Protein AF-A0A0S9QA78-F1 (afdb_monomer)

Solvent-accessible surface area (backbone atoms only — not comparable to full-atom values): 8818 Å² total; per-residue (Å²): 106,72,56,42,54,52,11,47,50,28,33,56,61,17,49,72,78,40,90,72,52,71,65,56,58,49,48,49,50,50,45,45,52,50,35,51,52,43,48,54,55,53,52,75,72,52,77,94,74,79,79,80,80,56,70,67,59,55,50,54,48,52,51,41,52,53,52,37,53,49,48,44,55,55,47,39,53,51,30,48,76,66,79,35,58,54,26,36,54,3,46,42,39,21,44,57,10,55,44,28,44,62,49,20,68,75,66,71,40,66,65,32,42,54,52,13,49,50,22,30,51,40,8,47,53,12,24,54,37,19,73,72,65,41,85,61,25,21,35,50,22,24,34,54,45,10,51,50,35,32,52,53,50,40,52,52,45,56,70,71,61,65,75,69,85,78,77,90,77,128

Mean predicted aligned error: 10.38 Å

Sequence (170 aa):
MVGAAGGALFVWNAAGDLAATTWLRAAAVALLVLTVGAALVARRGRGGGGAAPPRSALRTYGWSVTLMAVAIVVGARAWVALDLEAVVLPWVVLVVGAHFLPFARAFGAPVFTRLGGLLVLVGGAGAVAAGLGVGDAAPVAGLLAGLALLASCLTAEVRGHDPGPAGAAT

Nearest PDB structures (foldseek):
  8b4o-assembly1_B  TM=6.801E-01  e=6.753E+00  Corynebacterium glutamicum
  6w2r-assembly4_D  TM=4.920E-01  e=9.495E+00  synthetic construct

Secondary structure (DSSP, 8-state):
-HHHHHHHHHHHHHHHH----THHHHHHHHHHHHHHHHHHHHHHH--S-PPPPPHHHHHHHHHHHHHHHHHHHHHHHHHHTTT-GGGHHHHHHHHHHHHHHHHHHHH--HHHHHHHHHHHHHHHHHHHHHHTT-TTHHHHHHHHHHHHHHHHHHHHHHHT----------

Foldseek 3Di:
DVLLVLLLVLLVVLVVQDPPDPVLNVVSVVLSVLLVVLVVVLVVVDDPDDDDDDVVVVVLVVVLVVVLVCQLVVVCVVCVVVVLNQLNQLSNLLSVLCSLVSVCVVVVDVLSVVLSVQSNVLSVQLNVCSVVVNSSSRSVSSSSNSVSSSVSSSVVSVVSPPDDDPDPPD

pLDDT: mean 72.05, std 14.72, range [44.66, 95.94]

Structure (mmCIF, N/CA/C/O backbone):
data_AF-A0A0S9QA78-F1
#
_entry.id   AF-A0A0S9QA78-F1
#
loop_
_atom_site.group_PDB
_atom_site.id
_atom_site.type_symbol
_atom_site.label_atom_id
_atom_site.label_alt_id
_atom_site.label_comp_id
_atom_site.label_asym_id
_atom_site.label_entity_id
_atom_site.label_seq_id
_atom_site.pdbx_PDB_ins_code
_atom_site.Cartn_x
_atom_site.Cartn_y
_atom_site.Cartn_z
_atom_site.occupancy
_atom_site.B_iso_or_equiv
_atom_site.auth_seq_id
_atom_site.auth_comp_id
_atom_site.auth_asym_id
_atom_site.auth_atom_id
_atom_site.pdbx_PDB_model_num
ATOM 1 N N . MET A 1 1 ? -0.066 -1.129 14.939 1.00 52.03 1 MET A N 1
ATOM 2 C CA . MET A 1 1 ? 1.359 -1.542 14.898 1.00 52.03 1 MET A CA 1
ATOM 3 C C . MET A 1 1 ? 1.727 -2.247 13.593 1.00 52.03 1 MET A C 1
ATOM 5 O O . MET A 1 1 ? 2.585 -1.725 12.902 1.00 52.03 1 MET A O 1
ATOM 9 N N . VAL A 1 2 ? 1.057 -3.340 13.190 1.00 61.16 2 VAL A N 1
ATOM 10 C CA . VAL A 1 2 ? 1.350 -4.036 11.910 1.00 61.16 2 VAL A CA 1
ATOM 11 C C . VAL A 1 2 ? 1.255 -3.106 10.688 1.00 61.16 2 VAL A C 1
ATOM 13 O O . VAL A 1 2 ? 2.169 -3.084 9.873 1.00 61.16 2 VAL A O 1
ATOM 16 N N . GLY A 1 3 ? 0.218 -2.262 10.604 1.00 58.41 3 GLY A N 1
ATOM 17 C CA . GLY A 1 3 ? 0.092 -1.267 9.525 1.00 58.41 3 GLY A CA 1
ATOM 18 C C . GLY A 1 3 ? 1.184 -0.188 9.528 1.00 58.41 3 GLY A C 1
ATOM 19 O O . GLY A 1 3 ? 1.630 0.228 8.467 1.00 58.41 3 GL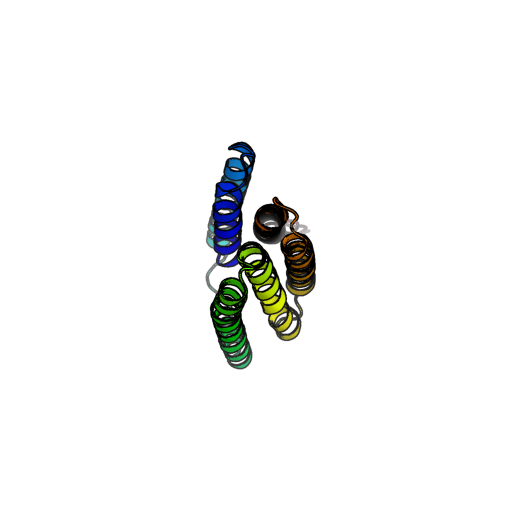Y A O 1
ATOM 20 N N . ALA A 1 4 ? 1.675 0.212 10.706 1.00 59.91 4 ALA A N 1
ATOM 21 C CA . ALA A 1 4 ? 2.764 1.184 10.833 1.00 59.91 4 ALA A CA 1
ATOM 22 C C . ALA A 1 4 ? 4.121 0.577 10.435 1.00 59.91 4 ALA A C 1
ATOM 24 O O . ALA A 1 4 ? 4.901 1.224 9.745 1.00 59.91 4 ALA A O 1
ATOM 25 N N . ALA A 1 5 ? 4.370 -0.684 10.809 1.00 65.38 5 ALA A N 1
ATOM 26 C CA . ALA A 1 5 ? 5.548 -1.434 10.374 1.00 65.38 5 ALA A CA 1
ATOM 27 C C . ALA A 1 5 ? 5.545 -1.653 8.852 1.00 65.38 5 ALA A C 1
ATOM 29 O O . ALA A 1 5 ? 6.548 -1.390 8.195 1.00 65.38 5 ALA A O 1
ATOM 30 N N . GLY A 1 6 ? 4.402 -2.054 8.282 1.00 60.00 6 GLY A N 1
ATOM 31 C CA . GLY A 1 6 ? 4.234 -2.167 6.831 1.00 60.00 6 GLY A CA 1
ATOM 32 C C . GLY A 1 6 ? 4.437 -0.829 6.115 1.00 60.00 6 GLY A C 1
ATOM 33 O O . GLY A 1 6 ? 5.167 -0.767 5.132 1.00 60.00 6 GLY A O 1
ATOM 34 N N . GLY A 1 7 ? 3.865 0.258 6.644 1.00 59.50 7 GLY A N 1
ATOM 35 C CA . GLY A 1 7 ? 4.044 1.602 6.093 1.00 59.50 7 GLY A CA 1
ATOM 36 C C . GLY A 1 7 ? 5.503 2.065 6.097 1.00 59.50 7 GLY A C 1
ATOM 37 O O . GLY A 1 7 ? 5.988 2.568 5.087 1.00 59.50 7 GLY A O 1
ATOM 38 N N . ALA A 1 8 ? 6.229 1.828 7.192 1.00 61.62 8 ALA A N 1
ATOM 39 C CA . ALA A 1 8 ? 7.653 2.144 7.291 1.00 61.62 8 ALA A CA 1
ATOM 40 C C . ALA A 1 8 ? 8.507 1.329 6.304 1.00 61.62 8 ALA A C 1
ATOM 42 O O . ALA A 1 8 ? 9.386 1.894 5.658 1.00 61.62 8 ALA A O 1
ATOM 43 N N . LEU A 1 9 ? 8.222 0.031 6.145 1.00 67.88 9 LEU A N 1
ATOM 44 C CA . LEU A 1 9 ? 8.912 -0.831 5.178 1.00 67.88 9 LEU A CA 1
ATOM 45 C C . LEU A 1 9 ? 8.709 -0.354 3.735 1.00 67.88 9 LEU A C 1
ATOM 47 O O . LEU A 1 9 ? 9.674 -0.304 2.976 1.00 67.88 9 LEU A O 1
ATOM 51 N N . PHE A 1 10 ? 7.490 0.052 3.368 1.00 67.12 10 PHE A N 1
ATOM 52 C CA . PHE A 1 10 ? 7.216 0.596 2.036 1.00 67.12 10 PHE A CA 1
ATOM 53 C C . PHE A 1 10 ? 7.992 1.883 1.758 1.00 67.12 10 PHE A C 1
ATOM 55 O O . PHE A 1 10 ? 8.611 1.992 0.701 1.00 67.12 10 PHE A O 1
ATOM 62 N N . VAL A 1 11 ? 8.014 2.830 2.706 1.00 61.09 11 VAL A N 1
ATOM 63 C CA . VAL A 1 11 ? 8.797 4.063 2.530 1.00 61.09 11 VAL A CA 1
ATOM 64 C C . VAL A 1 11 ? 10.289 3.757 2.455 1.00 61.09 11 VAL A C 1
ATOM 66 O O . VAL A 1 11 ? 10.981 4.325 1.615 1.00 61.09 11 VAL A O 1
ATOM 69 N N . TRP A 1 12 ? 10.794 2.857 3.301 1.00 64.94 12 TRP A N 1
ATOM 70 C CA . TRP A 1 12 ? 12.213 2.509 3.316 1.00 64.94 12 TRP A CA 1
ATOM 71 C C . TRP A 1 12 ? 12.667 1.882 1.996 1.00 64.94 12 TRP A C 1
ATOM 73 O O . TRP A 1 12 ? 13.697 2.279 1.458 1.00 64.94 12 TRP A O 1
ATOM 83 N N . ASN A 1 13 ? 11.877 0.952 1.450 1.00 66.06 13 ASN A N 1
ATOM 84 C CA . ASN A 1 13 ? 12.187 0.289 0.187 1.00 66.06 13 ASN A CA 1
ATOM 85 C C . ASN A 1 13 ? 12.055 1.242 -1.013 1.00 66.06 13 ASN A C 1
ATOM 87 O O . ASN A 1 13 ? 12.922 1.261 -1.874 1.00 66.06 13 ASN A O 1
ATOM 91 N N . ALA A 1 14 ? 11.015 2.083 -1.044 1.00 60.91 14 ALA A N 1
ATOM 92 C CA . ALA A 1 14 ? 10.801 3.056 -2.118 1.00 60.91 14 ALA A CA 1
ATOM 93 C C . ALA A 1 14 ? 11.841 4.186 -2.138 1.00 60.91 14 ALA A C 1
ATOM 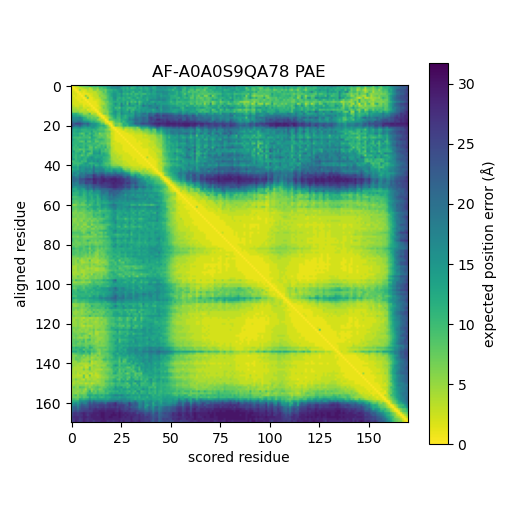95 O O . ALA A 1 14 ? 12.224 4.677 -3.196 1.00 60.91 14 ALA A O 1
ATOM 96 N N . ALA A 1 15 ? 12.302 4.621 -0.966 1.00 55.69 15 ALA A N 1
ATOM 97 C CA . ALA A 1 15 ? 13.240 5.727 -0.866 1.00 55.69 15 ALA A CA 1
ATOM 98 C C . ALA A 1 15 ? 14.677 5.337 -1.245 1.00 55.69 15 ALA A C 1
ATOM 100 O O . ALA A 1 15 ? 15.510 6.231 -1.342 1.00 55.69 15 ALA A O 1
ATOM 101 N N . GLY A 1 16 ? 15.002 4.045 -1.384 1.00 54.44 16 GLY A N 1
ATOM 102 C CA . GLY A 1 16 ? 16.312 3.577 -1.856 1.00 54.44 16 GLY A CA 1
ATOM 103 C C . GLY A 1 16 ? 16.582 3.929 -3.321 1.00 54.44 16 GLY A C 1
ATOM 104 O O . GLY A 1 16 ? 17.708 4.294 -3.644 1.00 54.44 16 GLY A O 1
ATOM 105 N N . ASP A 1 17 ? 15.533 3.902 -4.147 1.00 59.44 17 ASP A N 1
ATOM 106 C CA . ASP A 1 17 ? 15.611 4.101 -5.601 1.00 59.44 17 ASP A CA 1
ATOM 107 C C . ASP A 1 17 ? 15.346 5.551 -6.037 1.00 59.44 17 ASP A C 1
ATOM 109 O O . ASP A 1 17 ? 15.760 5.964 -7.117 1.00 59.44 17 ASP A O 1
ATOM 113 N N . LEU A 1 18 ? 14.697 6.363 -5.195 1.00 56.66 18 LEU A N 1
ATOM 114 C CA . LEU A 1 18 ? 14.507 7.790 -5.457 1.00 56.66 18 LEU A CA 1
ATOM 115 C C . LEU A 1 18 ? 15.654 8.602 -4.847 1.00 56.66 18 LEU A C 1
ATOM 117 O O . LEU A 1 18 ? 15.831 8.633 -3.629 1.00 56.66 18 LEU A O 1
ATOM 121 N N . ALA A 1 19 ? 16.344 9.394 -5.675 1.00 50.62 19 ALA A N 1
ATOM 122 C CA . ALA A 1 19 ? 17.272 10.439 -5.218 1.00 50.62 19 ALA A CA 1
ATOM 123 C C . ALA A 1 19 ? 16.586 11.520 -4.341 1.00 50.62 19 ALA A C 1
ATOM 125 O O . ALA A 1 19 ? 17.251 12.375 -3.750 1.00 50.62 19 ALA A O 1
ATOM 126 N N . ALA A 1 20 ? 15.254 11.464 -4.214 1.00 51.47 20 ALA A N 1
ATOM 127 C CA . ALA A 1 20 ? 14.418 12.285 -3.350 1.00 51.47 20 ALA A CA 1
ATOM 128 C C . ALA A 1 20 ? 14.632 11.978 -1.849 1.00 51.47 20 ALA A C 1
ATOM 130 O O . ALA A 1 20 ? 13.815 11.369 -1.161 1.00 51.47 20 ALA A O 1
ATOM 131 N N . THR A 1 21 ? 15.741 12.532 -1.353 1.00 56.69 21 THR A N 1
ATOM 132 C CA . THR A 1 21 ? 15.828 13.460 -0.215 1.00 56.69 21 THR A CA 1
ATOM 133 C C . THR A 1 21 ? 15.306 12.982 1.147 1.00 56.69 21 THR A C 1
ATOM 135 O O . THR A 1 21 ? 14.110 12.954 1.427 1.00 56.69 21 THR A O 1
ATOM 138 N N . THR A 1 22 ? 16.264 12.723 2.038 1.00 57.06 22 THR A N 1
ATOM 139 C CA . THR A 1 22 ? 16.221 12.555 3.508 1.00 57.06 22 THR A CA 1
ATOM 140 C C . THR A 1 22 ? 15.001 13.080 4.279 1.00 57.06 22 THR A C 1
ATOM 142 O O . THR A 1 22 ? 14.635 12.452 5.270 1.00 57.06 22 THR A O 1
ATOM 145 N N . TRP A 1 23 ? 14.345 14.168 3.866 1.00 48.91 23 TRP A N 1
ATOM 146 C CA . TRP A 1 23 ? 13.141 14.695 4.521 1.00 48.91 23 TRP A CA 1
ATOM 147 C C . TRP A 1 23 ? 11.917 13.773 4.404 1.00 48.91 23 TRP A C 1
ATOM 149 O O . TRP A 1 23 ? 11.140 13.702 5.349 1.00 48.91 23 TRP A O 1
ATOM 159 N N . LEU A 1 24 ? 11.757 13.013 3.313 1.00 52.53 24 LEU A N 1
ATOM 160 C CA . LEU A 1 24 ? 10.674 12.025 3.157 1.00 52.53 24 LEU A CA 1
ATOM 161 C C . LEU A 1 24 ? 10.867 10.827 4.088 1.00 52.53 24 LEU A C 1
ATOM 163 O O . LEU A 1 24 ? 9.930 10.377 4.750 1.00 52.53 24 LEU A O 1
ATOM 167 N N . ARG A 1 25 ? 12.114 10.357 4.196 1.00 53.91 25 ARG A N 1
ATOM 168 C CA . ARG A 1 25 ? 12.509 9.336 5.175 1.00 53.91 25 ARG A CA 1
ATOM 169 C C . ARG A 1 25 ? 12.317 9.858 6.600 1.00 53.91 25 ARG A C 1
ATOM 171 O O . ARG A 1 25 ? 11.744 9.156 7.426 1.00 53.91 25 ARG A O 1
ATOM 178 N N . ALA A 1 26 ? 12.718 11.101 6.875 1.00 53.62 26 ALA A N 1
ATOM 179 C CA . ALA A 1 26 ? 12.512 11.747 8.168 1.00 53.62 26 ALA A CA 1
ATOM 180 C C . ALA A 1 26 ? 11.022 11.915 8.498 1.00 53.62 26 ALA A C 1
ATOM 182 O O . ALA A 1 26 ? 10.635 11.673 9.635 1.00 53.62 26 ALA A O 1
ATOM 183 N N . ALA A 1 27 ? 10.174 12.246 7.520 1.00 58.56 27 ALA A N 1
ATOM 184 C CA . ALA A 1 27 ? 8.728 12.344 7.696 1.00 58.56 27 ALA A CA 1
ATOM 185 C C . ALA A 1 27 ? 8.098 10.979 8.003 1.00 58.56 27 ALA A C 1
ATOM 187 O O . ALA A 1 27 ? 7.265 10.880 8.899 1.00 58.56 27 ALA A O 1
ATOM 188 N N . ALA A 1 28 ? 8.525 9.909 7.329 1.00 52.47 28 ALA A N 1
ATOM 189 C CA . ALA A 1 28 ? 8.055 8.558 7.628 1.00 52.47 28 ALA A CA 1
ATOM 190 C C . ALA A 1 28 ? 8.533 8.051 8.994 1.00 52.47 28 ALA A C 1
ATOM 192 O O . ALA A 1 28 ? 7.747 7.455 9.729 1.00 52.47 28 ALA A O 1
ATOM 193 N N . VAL A 1 29 ? 9.784 8.336 9.370 1.00 54.72 29 VAL A N 1
ATOM 194 C CA . VAL A 1 29 ? 10.306 8.056 10.717 1.00 54.72 29 VAL A CA 1
ATOM 195 C C . VAL A 1 29 ? 9.546 8.871 11.764 1.00 54.72 29 VAL A C 1
ATOM 197 O O . VAL A 1 29 ? 9.129 8.311 12.773 1.00 54.72 29 VAL A O 1
ATOM 200 N N . ALA A 1 30 ? 9.289 10.157 11.520 1.00 54.25 30 ALA A N 1
ATOM 201 C CA . ALA A 1 30 ? 8.501 11.006 12.407 1.00 54.25 30 ALA A CA 1
ATOM 202 C C . ALA A 1 30 ? 7.069 10.477 12.558 1.00 54.25 30 ALA A C 1
ATOM 204 O O . ALA A 1 30 ? 6.603 10.321 13.683 1.00 54.25 30 ALA A O 1
ATOM 205 N N . LEU A 1 31 ? 6.391 10.110 11.463 1.00 55.41 31 LEU A N 1
ATOM 206 C CA . LEU A 1 31 ? 5.070 9.485 11.536 1.00 55.41 31 LEU A CA 1
ATOM 207 C C . LEU A 1 31 ? 5.115 8.155 12.293 1.00 55.41 31 LEU A C 1
ATOM 209 O O . LEU A 1 31 ? 4.223 7.897 13.097 1.00 55.41 31 LEU A O 1
ATOM 213 N N . LEU A 1 32 ? 6.137 7.320 12.087 1.00 54.62 32 LEU A N 1
ATOM 214 C CA . LEU A 1 32 ? 6.305 6.071 12.829 1.00 54.62 32 LEU A CA 1
ATOM 215 C C . LEU A 1 32 ? 6.462 6.336 14.334 1.00 54.62 32 LEU A C 1
ATOM 217 O O . LEU A 1 32 ? 5.746 5.731 15.130 1.00 54.62 32 LEU A O 1
ATOM 221 N N . VAL A 1 33 ? 7.338 7.268 14.722 1.00 54.06 33 VAL A N 1
ATOM 222 C CA . VAL A 1 33 ? 7.564 7.668 16.122 1.00 54.06 33 VAL A CA 1
ATOM 223 C C . VAL A 1 33 ? 6.285 8.229 16.742 1.00 54.06 33 VAL A C 1
ATOM 225 O O . VAL A 1 33 ? 5.920 7.816 17.840 1.00 54.06 33 VAL A O 1
ATOM 228 N N . LEU A 1 34 ? 5.559 9.098 16.033 1.00 51.91 34 LEU A N 1
ATOM 229 C CA . LEU A 1 34 ? 4.277 9.645 16.486 1.00 51.91 34 LEU A CA 1
ATOM 230 C C . LEU A 1 34 ? 3.225 8.544 16.664 1.00 51.91 34 LEU A C 1
ATOM 232 O O . LEU A 1 34 ? 2.526 8.521 17.673 1.00 51.91 34 LEU A O 1
ATOM 236 N N . THR A 1 35 ? 3.146 7.594 15.730 1.00 51.28 35 THR A N 1
ATOM 237 C CA . THR A 1 35 ? 2.197 6.472 15.796 1.00 51.28 35 THR A CA 1
ATOM 238 C C . THR A 1 35 ? 2.513 5.538 16.967 1.00 51.28 35 THR A C 1
ATOM 240 O O . THR A 1 35 ? 1.612 5.109 17.686 1.00 51.28 35 THR A O 1
ATOM 243 N N . VAL A 1 36 ? 3.794 5.222 17.189 1.00 56.72 36 VAL A N 1
ATOM 244 C CA . VAL A 1 36 ? 4.240 4.402 18.326 1.00 56.72 36 VAL A CA 1
ATOM 245 C C . VAL A 1 36 ? 4.011 5.143 19.644 1.00 56.72 36 VAL A C 1
ATOM 247 O O . VAL A 1 36 ? 3.462 4.559 20.576 1.00 56.72 36 VAL A O 1
ATOM 250 N N . GLY A 1 37 ? 4.359 6.429 19.718 1.00 49.44 37 GLY A N 1
ATOM 251 C CA . GLY A 1 37 ? 4.135 7.272 20.891 1.00 49.44 37 GLY A CA 1
ATOM 252 C C . GLY A 1 37 ? 2.657 7.360 21.271 1.00 49.44 37 GLY A C 1
ATOM 253 O O . GLY A 1 37 ? 2.305 7.089 22.419 1.00 49.44 37 GLY A O 1
ATOM 254 N N . ALA A 1 38 ? 1.780 7.640 20.303 1.00 58.25 38 ALA A N 1
ATOM 255 C CA . ALA A 1 38 ? 0.337 7.702 20.519 1.00 58.25 38 ALA A CA 1
ATOM 256 C C . ALA A 1 38 ? -0.235 6.350 20.981 1.00 58.25 38 ALA A C 1
ATOM 258 O O . ALA A 1 38 ? -0.980 6.303 21.959 1.00 58.25 38 ALA A O 1
ATOM 259 N N . ALA A 1 39 ? 0.196 5.237 20.377 1.00 58.25 39 ALA A N 1
ATOM 260 C CA . ALA A 1 39 ? -0.219 3.902 20.804 1.00 58.25 39 ALA A CA 1
ATOM 261 C C . ALA A 1 39 ? 0.255 3.555 22.228 1.00 58.25 39 ALA A C 1
ATOM 263 O O . ALA A 1 39 ? -0.472 2.902 22.978 1.00 58.25 39 ALA A O 1
ATOM 264 N N . LEU A 1 40 ? 1.458 3.980 22.632 1.00 64.38 40 LEU A N 1
ATOM 265 C CA . LEU A 1 40 ? 1.962 3.781 23.996 1.00 64.38 40 LEU A CA 1
ATOM 266 C C . LEU A 1 40 ? 1.167 4.603 25.021 1.00 64.38 40 LEU A C 1
ATOM 268 O O . LEU A 1 40 ? 0.842 4.085 26.090 1.00 64.38 40 LEU A O 1
ATOM 272 N N . VAL A 1 41 ? 0.804 5.845 24.691 1.00 65.25 41 VAL A N 1
ATOM 273 C CA . VAL A 1 41 ? -0.070 6.690 25.525 1.00 65.25 41 VAL A CA 1
ATOM 274 C C . VAL A 1 41 ? -1.470 6.081 25.631 1.00 65.25 41 VAL A C 1
ATOM 276 O O . VAL A 1 41 ? -1.985 5.898 26.733 1.00 65.25 41 VAL A O 1
ATOM 279 N N . ALA A 1 42 ? -2.058 5.667 24.510 1.00 61.09 42 ALA A N 1
ATOM 280 C CA . ALA A 1 42 ? -3.380 5.054 24.476 1.00 61.09 42 ALA A CA 1
ATOM 281 C C . ALA A 1 42 ? -3.427 3.707 25.223 1.00 61.09 42 ALA A C 1
ATOM 283 O O . ALA A 1 42 ? -4.427 3.381 25.863 1.00 61.09 42 ALA A O 1
ATOM 284 N N . ARG A 1 43 ? -2.334 2.931 25.199 1.00 61.53 43 ARG A N 1
ATOM 285 C CA . ARG A 1 43 ? -2.188 1.695 25.987 1.00 61.53 43 ARG A CA 1
ATOM 286 C C . ARG A 1 43 ? -2.115 1.945 27.487 1.00 61.53 43 ARG A C 1
ATOM 288 O O . ARG A 1 43 ? -2.637 1.131 28.239 1.00 61.53 43 ARG A O 1
ATOM 295 N N . ARG A 1 44 ? -1.514 3.053 27.928 1.00 60.94 44 ARG A N 1
ATOM 296 C CA . ARG A 1 44 ? -1.499 3.431 29.351 1.00 60.94 44 ARG A CA 1
ATOM 297 C C . ARG A 1 44 ? -2.889 3.808 29.874 1.00 60.94 44 ARG A C 1
ATOM 299 O O . ARG A 1 44 ? -3.141 3.616 31.055 1.00 60.94 44 ARG A O 1
ATOM 306 N N . GLY A 1 45 ? -3.788 4.286 29.008 1.00 54.59 45 GLY A N 1
ATOM 307 C CA . GLY A 1 45 ? -5.172 4.622 29.370 1.00 54.59 45 GLY A CA 1
ATOM 308 C C . GLY A 1 45 ? -6.178 3.463 29.284 1.00 54.59 45 GLY A C 1
ATOM 309 O O . GLY A 1 45 ? -7.257 3.550 29.864 1.00 54.59 45 GLY A O 1
ATOM 310 N N . ARG A 1 46 ? -5.86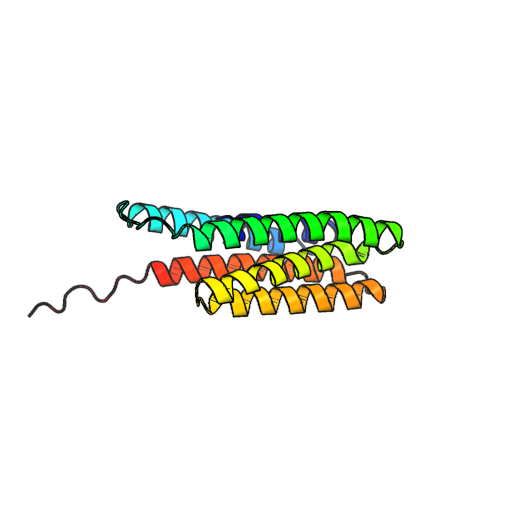1 2.369 28.576 1.00 55.56 46 ARG A N 1
ATOM 311 C CA . ARG A 1 46 ? -6.773 1.228 28.378 1.00 55.56 46 ARG A CA 1
ATOM 312 C C . ARG A 1 46 ? -6.445 0.092 29.350 1.00 55.56 46 ARG A C 1
ATOM 314 O O . ARG A 1 46 ? -5.633 -0.778 29.044 1.00 55.56 46 ARG A O 1
ATOM 321 N N . GLY A 1 47 ? -7.106 0.086 30.510 1.00 48.03 47 GLY A N 1
ATOM 322 C CA . GLY A 1 47 ? -7.156 -1.078 31.401 1.00 48.03 47 GLY A CA 1
ATOM 323 C C . GLY A 1 47 ? -7.680 -2.312 30.650 1.00 48.03 47 GLY A C 1
ATOM 324 O O . GLY A 1 47 ? -8.646 -2.219 29.894 1.00 48.03 47 GLY A O 1
ATOM 325 N N . GLY A 1 48 ? -6.989 -3.446 30.787 1.00 48.50 48 GLY A N 1
ATOM 326 C CA . GLY A 1 48 ? -7.064 -4.615 29.899 1.00 48.50 48 GLY A CA 1
ATOM 327 C C . GLY A 1 48 ? -8.372 -5.420 29.906 1.00 48.50 48 GLY A C 1
ATOM 328 O O . GLY A 1 48 ? -8.373 -6.568 30.329 1.00 48.50 48 GLY A O 1
ATOM 329 N N . GLY A 1 49 ? -9.461 -4.858 29.377 1.00 45.88 49 GLY A N 1
ATOM 330 C CA . GLY A 1 49 ? -10.793 -5.485 29.338 1.00 45.88 49 GLY A CA 1
ATOM 331 C C . GLY A 1 49 ? -11.348 -5.804 27.943 1.00 45.88 49 GLY A C 1
ATOM 332 O O . GLY A 1 49 ? -12.560 -5.792 27.758 1.00 45.88 49 GLY A O 1
ATOM 333 N N . GLY A 1 50 ? -10.507 -6.033 26.930 1.00 55.75 50 GLY A N 1
ATOM 334 C CA . GLY A 1 50 ? -10.991 -6.327 25.575 1.00 55.75 50 GLY A CA 1
ATOM 335 C C . GLY A 1 50 ? -11.580 -7.737 25.453 1.00 55.75 50 GLY A C 1
ATOM 336 O O . GLY A 1 50 ? -10.863 -8.715 25.654 1.00 55.75 50 GLY A O 1
ATOM 337 N N . ALA A 1 51 ? -12.861 -7.849 25.084 1.00 57.19 51 ALA A N 1
ATOM 338 C CA . ALA A 1 51 ? -13.492 -9.129 24.759 1.00 57.19 51 ALA A CA 1
ATOM 339 C C . ALA A 1 51 ? -12.737 -9.850 23.622 1.00 57.19 51 ALA A C 1
ATOM 341 O O . ALA A 1 51 ? -12.318 -9.226 22.644 1.00 57.19 51 ALA A O 1
ATOM 342 N N . ALA A 1 52 ? -12.557 -11.169 23.750 1.00 60.59 52 ALA A N 1
ATOM 343 C CA . ALA A 1 52 ? -11.808 -11.963 22.778 1.00 60.59 52 ALA A CA 1
ATOM 344 C C . ALA A 1 52 ? -12.501 -11.981 21.393 1.00 60.59 52 ALA A C 1
ATOM 346 O O . ALA A 1 52 ? -13.725 -12.125 21.331 1.00 60.59 52 ALA A O 1
ATOM 347 N N . PRO A 1 53 ? -11.753 -11.883 20.273 1.00 63.97 53 PRO A N 1
ATOM 348 C CA . PRO A 1 53 ? -12.337 -11.909 18.933 1.00 63.97 53 PRO A CA 1
ATOM 349 C C . PRO A 1 53 ? -13.060 -13.233 18.628 1.00 63.97 53 PRO A C 1
ATOM 351 O O . PRO A 1 53 ? -12.574 -14.303 19.010 1.00 63.97 53 PRO A O 1
ATOM 354 N N . PRO A 1 54 ? -14.175 -13.210 17.875 1.00 74.31 54 PRO A N 1
ATOM 355 C CA . PRO A 1 54 ? -14.869 -14.428 17.473 1.00 74.31 54 PRO A CA 1
ATOM 356 C C . PRO A 1 54 ? -13.989 -15.297 16.558 1.00 74.31 54 PRO A C 1
ATOM 358 O O . PRO A 1 54 ? -13.273 -14.798 15.687 1.00 74.31 54 PRO A O 1
ATOM 361 N N . ARG A 1 55 ? -14.068 -16.628 16.708 1.00 75.94 55 ARG A N 1
ATOM 362 C CA . ARG A 1 55 ? -13.241 -17.599 15.953 1.00 75.94 55 ARG A CA 1
ATOM 363 C C . ARG A 1 55 ? -13.386 -17.484 14.429 1.00 75.94 55 ARG A C 1
ATOM 365 O O . ARG A 1 55 ? -12.437 -17.762 13.701 1.00 75.94 55 ARG A O 1
ATOM 372 N N . SER A 1 56 ? -14.548 -17.053 13.936 1.00 74.44 56 SER A N 1
ATOM 373 C CA . SER A 1 56 ? -14.777 -16.778 12.511 1.00 74.44 56 SER A CA 1
ATOM 374 C C . SER A 1 56 ? -13.912 -15.624 11.994 1.00 74.44 56 SER A C 1
ATOM 376 O O . SER A 1 56 ? -13.347 -15.737 10.909 1.00 74.44 56 SER A O 1
ATOM 378 N N . ALA A 1 57 ? -13.731 -14.562 12.785 1.00 68.75 57 ALA A N 1
ATOM 379 C CA . ALA A 1 57 ? -12.862 -13.439 12.440 1.00 68.75 57 ALA A CA 1
ATOM 380 C C . ALA A 1 57 ? -11.384 -13.854 12.412 1.00 68.75 57 ALA A C 1
ATOM 382 O O . ALA A 1 57 ? -10.655 -13.452 11.507 1.00 68.75 57 ALA A O 1
ATOM 383 N N . LEU A 1 58 ? -10.960 -14.727 13.336 1.00 71.88 58 LEU A N 1
ATOM 384 C CA . LEU A 1 58 ? -9.610 -15.306 13.328 1.00 71.88 58 LEU A CA 1
ATOM 385 C C . LEU A 1 58 ? -9.356 -16.159 12.077 1.00 71.88 58 LEU A C 1
ATOM 387 O O . LEU A 1 58 ? -8.274 -16.098 11.498 1.00 71.88 58 LEU A O 1
ATOM 391 N N . ARG A 1 59 ? -10.359 -16.918 11.617 1.00 74.94 59 ARG A N 1
ATOM 392 C CA . ARG A 1 59 ? -10.246 -17.734 10.400 1.00 74.94 59 ARG A CA 1
ATOM 393 C C . ARG A 1 59 ? -10.161 -16.876 9.135 1.00 74.94 59 ARG A C 1
ATOM 395 O O . ARG A 1 59 ? -9.332 -17.155 8.274 1.00 74.94 59 ARG A O 1
ATOM 402 N N . THR A 1 60 ? -10.976 -15.823 9.035 1.00 74.44 60 THR A N 1
ATOM 403 C CA . THR A 1 60 ? -10.903 -14.844 7.934 1.00 74.44 60 THR A CA 1
ATOM 404 C C . THR A 1 60 ? -9.560 -14.116 7.924 1.00 74.44 60 THR A C 1
ATOM 406 O O . THR A 1 60 ? -8.977 -13.920 6.861 1.00 74.44 60 THR A O 1
ATOM 409 N N . TYR A 1 61 ? -9.043 -13.764 9.103 1.00 66.56 61 TYR A N 1
ATOM 410 C CA . TYR A 1 61 ? -7.707 -13.197 9.268 1.00 66.56 61 TYR A CA 1
ATOM 411 C C . TYR A 1 61 ? -6.612 -14.133 8.767 1.00 66.56 61 TYR A C 1
ATOM 413 O O . TYR A 1 61 ? -5.829 -13.726 7.911 1.00 66.56 61 TYR A O 1
ATOM 421 N N . GLY A 1 62 ? -6.604 -15.386 9.229 1.00 68.56 62 GLY A N 1
ATOM 422 C CA . GLY A 1 62 ? -5.628 -16.381 8.792 1.00 68.56 62 GLY A CA 1
ATOM 423 C C . GLY A 1 62 ? -5.618 -16.532 7.272 1.00 68.56 62 GLY A C 1
ATOM 424 O O . GLY A 1 62 ? -4.583 -16.333 6.644 1.00 68.56 62 GLY A O 1
ATOM 425 N N . TRP A 1 63 ? -6.785 -16.768 6.665 1.00 75.44 63 TRP A N 1
ATOM 426 C CA . TRP A 1 63 ? -6.887 -16.925 5.212 1.00 75.44 63 TRP A CA 1
ATOM 427 C C . TRP A 1 63 ? -6.471 -15.679 4.431 1.00 75.44 63 TRP A C 1
ATOM 429 O O . TRP A 1 63 ? -5.744 -15.800 3.450 1.00 75.44 63 TRP A O 1
ATOM 439 N N . SER A 1 64 ? -6.896 -14.488 4.859 1.00 71.56 64 SER A N 1
ATOM 440 C CA . SER A 1 64 ? -6.530 -13.234 4.192 1.00 71.56 64 SER A CA 1
ATOM 441 C C . SER A 1 64 ? -5.015 -13.017 4.189 1.00 71.56 64 SER A C 1
ATOM 443 O O . SER A 1 64 ? -4.440 -12.690 3.152 1.00 71.56 64 SER A O 1
ATOM 445 N N . VAL A 1 65 ? -4.353 -13.253 5.325 1.00 70.81 65 VAL A N 1
ATOM 446 C CA . VAL A 1 65 ? -2.899 -13.089 5.451 1.00 70.81 65 VAL A CA 1
ATOM 447 C C . VAL A 1 65 ? -2.150 -14.149 4.645 1.00 70.81 65 VAL A C 1
ATOM 449 O O . VAL A 1 65 ? -1.199 -13.815 3.940 1.00 70.81 65 VAL A O 1
ATOM 452 N N . THR A 1 66 ? -2.589 -15.410 4.693 1.00 69.88 66 THR A N 1
ATOM 453 C CA . THR A 1 66 ? -1.980 -16.489 3.905 1.00 69.88 66 THR A CA 1
ATOM 454 C C . THR A 1 66 ? -2.091 -16.213 2.408 1.00 69.88 66 THR A C 1
ATOM 456 O O . THR A 1 66 ? -1.090 -16.295 1.701 1.00 69.88 66 THR A O 1
ATOM 459 N N . LEU A 1 67 ? -3.276 -15.830 1.921 1.00 75.81 67 LEU A N 1
ATOM 460 C CA . LEU A 1 67 ? -3.483 -15.509 0.506 1.00 75.81 67 LEU A CA 1
ATOM 461 C C . LEU A 1 67 ? -2.655 -14.299 0.069 1.00 75.81 67 LEU A C 1
ATOM 463 O O . LEU A 1 67 ? -2.064 -14.332 -1.005 1.00 75.81 67 LEU A O 1
ATOM 467 N N . MET A 1 68 ? -2.559 -13.267 0.910 1.00 76.69 68 MET A N 1
ATOM 468 C CA . MET A 1 68 ? -1.703 -12.106 0.660 1.00 76.69 68 MET A CA 1
ATOM 469 C C . MET A 1 68 ? -0.233 -12.517 0.511 1.00 76.69 68 MET A C 1
ATOM 471 O O . MET A 1 68 ? 0.411 -12.141 -0.464 1.00 76.69 68 MET A O 1
ATOM 475 N N . ALA A 1 69 ? 0.294 -13.312 1.447 1.00 70.38 69 ALA A N 1
ATOM 476 C CA . ALA A 1 69 ? 1.685 -13.758 1.413 1.00 70.38 69 ALA A CA 1
ATOM 477 C C . ALA A 1 69 ? 1.987 -14.599 0.163 1.00 70.38 69 ALA A C 1
ATOM 479 O O . ALA A 1 69 ? 2.987 -14.363 -0.514 1.00 70.38 69 ALA A O 1
ATOM 480 N N . VAL A 1 70 ? 1.093 -15.533 -0.181 1.00 72.88 70 VAL A N 1
ATOM 481 C CA . VAL A 1 70 ? 1.218 -16.352 -1.395 1.00 72.88 70 VAL A CA 1
ATOM 482 C C . VAL A 1 70 ? 1.178 -15.477 -2.647 1.00 72.88 70 VAL A C 1
ATOM 484 O O . VAL A 1 70 ? 2.053 -15.606 -3.499 1.00 72.88 70 VAL A O 1
ATOM 487 N N . ALA A 1 71 ? 0.220 -14.553 -2.751 1.00 76.56 71 ALA A N 1
ATOM 488 C CA . ALA A 1 71 ? 0.093 -13.662 -3.903 1.00 76.56 71 ALA A CA 1
ATOM 489 C C . ALA A 1 71 ? 1.313 -12.740 -4.072 1.00 76.56 71 ALA A C 1
ATOM 491 O O . ALA A 1 71 ? 1.764 -12.528 -5.197 1.00 76.56 71 ALA A O 1
ATOM 492 N N . ILE A 1 72 ? 1.891 -12.241 -2.974 1.00 73.44 72 ILE A N 1
ATOM 493 C CA . ILE A 1 72 ? 3.135 -11.460 -3.010 1.00 73.44 72 ILE A CA 1
ATOM 494 C C . ILE A 1 72 ? 4.270 -12.300 -3.596 1.00 73.44 72 ILE A C 1
ATOM 496 O O . ILE A 1 72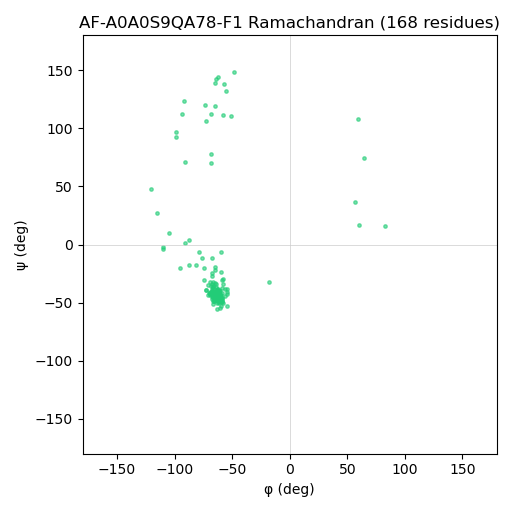 ? 4.884 -11.877 -4.571 1.00 73.44 72 ILE A O 1
ATOM 500 N N . VAL A 1 73 ? 4.533 -13.489 -3.045 1.00 72.50 73 VAL A N 1
ATOM 501 C CA . VAL A 1 73 ? 5.675 -14.315 -3.466 1.00 72.50 73 VAL A CA 1
ATOM 502 C C . VAL A 1 73 ? 5.497 -14.814 -4.897 1.00 72.50 73 VAL A C 1
ATOM 504 O O . VAL A 1 73 ? 6.390 -14.634 -5.720 1.00 72.50 73 VAL A O 1
ATOM 507 N N . VAL A 1 74 ? 4.350 -15.418 -5.209 1.00 78.06 74 VAL A N 1
ATOM 508 C CA . VAL A 1 74 ? 4.089 -15.993 -6.535 1.00 78.06 74 VAL A CA 1
ATOM 509 C C . VAL A 1 74 ? 4.046 -14.899 -7.596 1.00 78.06 74 VAL A C 1
ATOM 511 O O . VAL A 1 74 ? 4.701 -15.031 -8.626 1.00 78.06 74 VAL A O 1
ATOM 514 N N . GLY A 1 75 ? 3.340 -13.795 -7.335 1.00 79.50 75 GLY A N 1
ATOM 515 C CA . GLY A 1 75 ? 3.249 -12.691 -8.285 1.00 79.50 75 GLY A CA 1
ATOM 516 C C . GLY A 1 75 ? 4.588 -11.987 -8.501 1.00 79.50 75 GLY A C 1
ATOM 517 O O . GLY A 1 75 ? 4.950 -11.738 -9.643 1.00 79.50 75 GLY A O 1
ATOM 518 N N . ALA A 1 76 ? 5.381 -11.751 -7.447 1.00 76.81 76 ALA A N 1
ATOM 519 C CA . ALA A 1 76 ? 6.721 -11.180 -7.602 1.00 76.81 76 ALA A CA 1
ATOM 520 C C . ALA A 1 76 ? 7.619 -12.067 -8.475 1.00 76.81 76 ALA A C 1
ATOM 522 O O . ALA A 1 76 ? 8.303 -11.565 -9.361 1.00 76.81 76 ALA A O 1
ATOM 523 N N . ARG A 1 77 ? 7.588 -13.392 -8.270 1.00 76.06 77 ARG A N 1
ATOM 524 C CA . ARG A 1 77 ? 8.358 -14.335 -9.095 1.00 76.06 77 ARG A CA 1
ATOM 525 C C . ARG A 1 77 ? 7.869 -14.377 -10.538 1.00 76.06 77 ARG A C 1
ATOM 527 O O . ARG A 1 77 ? 8.700 -14.467 -11.431 1.00 76.06 77 ARG A O 1
ATOM 534 N N . ALA A 1 78 ? 6.560 -14.284 -10.760 1.00 91.31 78 ALA A N 1
ATOM 535 C CA . ALA A 1 78 ? 5.993 -14.219 -12.102 1.00 91.31 78 ALA A CA 1
ATOM 536 C C . ALA A 1 78 ? 6.432 -12.947 -12.843 1.00 91.31 78 ALA A C 1
ATOM 538 O O . ALA A 1 78 ? 6.861 -13.048 -13.983 1.00 91.31 78 ALA A O 1
ATOM 539 N N . TRP A 1 79 ? 6.396 -11.776 -12.196 1.00 90.88 79 TRP A N 1
ATOM 540 C CA . TRP A 1 79 ? 6.840 -10.522 -12.817 1.00 90.88 79 TRP A CA 1
ATOM 541 C C . TRP A 1 79 ? 8.334 -10.517 -13.140 1.00 90.88 79 TRP A C 1
ATOM 543 O O . TRP A 1 79 ? 8.709 -10.101 -14.228 1.00 90.88 79 TRP A O 1
ATOM 553 N N . VAL A 1 80 ? 9.176 -11.041 -12.245 1.00 84.88 80 VAL A N 1
ATOM 554 C CA . VAL A 1 80 ? 10.616 -11.216 -12.514 1.00 84.88 80 VAL A CA 1
ATOM 555 C C . VAL A 1 80 ? 10.847 -12.187 -13.676 1.00 84.88 80 VAL A C 1
ATOM 557 O O . VAL A 1 80 ? 11.667 -11.925 -14.539 1.00 84.88 80 VAL A O 1
ATOM 560 N N . ALA A 1 81 ? 10.098 -13.291 -13.749 1.00 91.62 81 ALA A N 1
ATOM 561 C CA . ALA A 1 81 ? 10.211 -14.2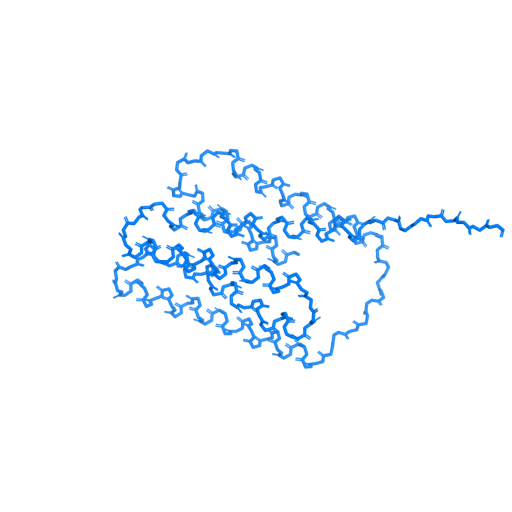44 -14.858 1.00 91.62 81 ALA A CA 1
ATOM 562 C C . ALA A 1 81 ? 9.737 -13.684 -16.215 1.00 91.62 81 ALA A C 1
ATOM 564 O O . ALA A 1 81 ? 9.946 -14.329 -17.239 1.00 91.62 81 ALA A O 1
ATOM 565 N N . LEU A 1 82 ? 9.073 -12.525 -16.212 1.00 94.69 82 LEU A N 1
ATOM 566 C CA . LEU A 1 82 ? 8.621 -11.801 -17.398 1.00 94.69 82 LEU A CA 1
ATOM 567 C C . LEU A 1 82 ? 9.495 -10.572 -17.704 1.00 94.69 82 LEU A C 1
ATOM 569 O O . LEU A 1 82 ? 9.083 -9.762 -18.529 1.00 94.69 82 LEU A O 1
ATOM 573 N N . ASP A 1 83 ? 10.642 -10.408 -17.031 1.00 93.31 83 ASP A N 1
ATOM 574 C CA . ASP A 1 83 ? 11.527 -9.235 -17.147 1.00 93.31 83 ASP A CA 1
ATOM 575 C C . ASP A 1 83 ? 10.799 -7.904 -16.837 1.00 93.31 83 ASP A C 1
ATOM 577 O O . ASP A 1 83 ? 10.995 -6.870 -17.480 1.00 93.31 83 ASP A O 1
ATOM 581 N N . LEU A 1 84 ? 9.878 -7.945 -15.863 1.00 91.75 84 LEU A N 1
ATOM 582 C CA . LEU A 1 84 ? 9.055 -6.817 -15.410 1.00 91.75 84 LEU A CA 1
ATOM 583 C C . LEU A 1 84 ? 9.284 -6.520 -13.920 1.00 91.75 84 LEU A C 1
ATOM 585 O O . LEU A 1 84 ? 8.341 -6.335 -13.145 1.00 91.75 84 LEU A O 1
ATOM 589 N N . GLU A 1 85 ? 10.543 -6.449 -13.486 1.00 89.06 85 GLU A N 1
ATOM 590 C CA . GLU A 1 85 ? 10.923 -6.222 -12.084 1.00 89.06 85 GLU A CA 1
ATOM 591 C C . GLU A 1 85 ? 10.349 -4.916 -11.529 1.00 89.06 85 GLU A C 1
ATOM 593 O O . GLU A 1 85 ? 9.946 -4.852 -10.364 1.00 89.06 85 GLU A O 1
ATOM 598 N N . ALA A 1 86 ? 10.236 -3.889 -12.375 1.00 87.44 86 ALA A N 1
ATOM 599 C CA . ALA A 1 86 ? 9.655 -2.599 -12.011 1.00 87.44 86 ALA A CA 1
ATOM 600 C C . ALA A 1 86 ? 8.192 -2.714 -11.530 1.00 87.44 86 ALA A C 1
ATOM 602 O O . ALA A 1 86 ? 7.718 -1.882 -10.759 1.00 87.44 86 ALA A O 1
ATOM 603 N N . VAL A 1 87 ? 7.462 -3.763 -11.923 1.00 90.94 87 VAL A N 1
ATOM 604 C CA . VAL A 1 87 ? 6.062 -3.982 -11.523 1.00 90.94 87 VAL A CA 1
ATOM 605 C C . VAL A 1 87 ? 5.952 -4.619 -10.131 1.00 90.94 87 VAL A C 1
ATOM 607 O O . VAL A 1 87 ? 4.904 -4.523 -9.488 1.00 90.94 87 VAL A O 1
ATOM 610 N N . VAL A 1 88 ? 7.029 -5.220 -9.608 1.00 85.81 88 VAL A N 1
ATOM 611 C CA . VAL A 1 88 ? 7.006 -6.000 -8.359 1.00 85.81 88 VAL A CA 1
ATOM 612 C C . VAL A 1 88 ? 6.557 -5.161 -7.162 1.00 85.81 88 VAL A C 1
ATOM 614 O O . VAL A 1 88 ? 5.666 -5.579 -6.423 1.00 85.81 88 VAL A O 1
ATOM 617 N N . LEU A 1 89 ? 7.128 -3.972 -6.955 1.00 86.50 89 LEU A N 1
ATOM 618 C CA . LEU A 1 89 ? 6.761 -3.131 -5.811 1.00 86.50 89 LEU A CA 1
ATOM 619 C C . LEU A 1 89 ? 5.296 -2.637 -5.889 1.00 86.50 89 LEU A C 1
ATOM 621 O O . LEU A 1 89 ? 4.563 -2.835 -4.913 1.00 86.50 89 LEU A O 1
ATOM 625 N N . PRO A 1 90 ? 4.811 -2.082 -7.018 1.00 90.56 90 PRO A N 1
ATOM 626 C CA . PRO A 1 90 ? 3.391 -1.778 -7.201 1.00 90.56 90 PRO A CA 1
ATOM 627 C C . PRO A 1 90 ? 2.455 -2.978 -7.026 1.00 90.56 90 PRO A C 1
ATOM 629 O O . PRO A 1 90 ? 1.387 -2.841 -6.427 1.00 90.56 90 PRO A O 1
ATOM 632 N N . TRP A 1 91 ? 2.862 -4.164 -7.487 1.00 88.94 91 TRP A N 1
ATOM 633 C CA . TRP A 1 91 ? 2.127 -5.408 -7.263 1.00 88.94 91 TRP A CA 1
ATOM 634 C C . TRP A 1 91 ? 1.975 -5.712 -5.770 1.00 88.94 91 TRP A C 1
ATOM 636 O O . TRP A 1 91 ? 0.875 -6.014 -5.308 1.00 88.94 91 TRP A O 1
ATOM 646 N N . VAL A 1 92 ? 3.046 -5.579 -4.984 1.00 84.94 92 VAL A N 1
ATOM 647 C CA . VAL A 1 92 ? 2.980 -5.773 -3.529 1.00 84.94 92 VAL A CA 1
ATOM 648 C C . VAL A 1 92 ? 2.018 -4.767 -2.888 1.00 84.94 92 VAL A C 1
ATOM 650 O O . VAL A 1 92 ? 1.186 -5.163 -2.072 1.00 84.94 92 VAL A O 1
ATOM 653 N N . VAL A 1 93 ? 2.067 -3.491 -3.288 1.00 88.12 93 VAL A N 1
ATOM 654 C CA . VAL A 1 93 ? 1.126 -2.455 -2.817 1.00 88.12 93 VAL A CA 1
ATOM 655 C C . VAL A 1 93 ? -0.326 -2.828 -3.142 1.00 88.12 93 VAL A C 1
ATOM 657 O O . VAL A 1 93 ? -1.189 -2.762 -2.263 1.00 88.12 93 VAL A O 1
ATOM 660 N N . LEU A 1 94 ? -0.589 -3.270 -4.375 1.00 89.88 94 LEU A N 1
ATOM 661 C CA . LEU A 1 94 ? -1.905 -3.715 -4.837 1.00 89.88 94 LEU A CA 1
ATOM 662 C C . LEU A 1 94 ? -2.428 -4.876 -3.980 1.00 89.88 94 LEU A C 1
ATOM 664 O O . LEU A 1 94 ? -3.556 -4.824 -3.491 1.00 89.88 94 LEU A O 1
ATOM 668 N N . VAL A 1 95 ? -1.609 -5.912 -3.778 1.00 86.12 95 VAL A N 1
ATOM 669 C CA . VAL A 1 95 ? -1.980 -7.114 -3.018 1.00 86.12 95 VAL A CA 1
ATOM 670 C C . VAL A 1 95 ? -2.240 -6.783 -1.548 1.00 86.12 95 VAL A C 1
ATOM 672 O O . VAL A 1 95 ? -3.224 -7.256 -0.977 1.00 86.12 95 VAL A O 1
ATOM 675 N N . VAL A 1 96 ? -1.418 -5.919 -0.944 1.00 84.31 96 VAL A N 1
ATOM 676 C CA . VAL A 1 96 ? -1.645 -5.416 0.419 1.00 84.31 96 VAL A CA 1
ATOM 677 C C . VAL A 1 96 ? -2.956 -4.626 0.498 1.00 84.31 96 VAL A C 1
ATOM 679 O O . VAL A 1 96 ? -3.734 -4.828 1.427 1.00 84.31 96 VAL A O 1
ATOM 682 N N . GLY A 1 97 ? -3.259 -3.782 -0.492 1.00 85.50 97 GLY A N 1
ATOM 683 C CA . GLY A 1 97 ? -4.548 -3.093 -0.591 1.00 85.50 97 GLY A CA 1
ATOM 684 C C . GLY A 1 97 ? -5.734 -4.056 -0.681 1.00 85.50 97 GLY A C 1
ATOM 685 O O . GLY A 1 97 ? -6.696 -3.939 0.083 1.00 85.50 97 GLY A O 1
ATOM 686 N N . ALA A 1 98 ? -5.638 -5.051 -1.566 1.00 87.88 98 ALA A N 1
ATOM 687 C CA . ALA A 1 98 ? -6.660 -6.072 -1.786 1.00 87.88 98 ALA A CA 1
ATOM 688 C C . ALA A 1 98 ? -6.969 -6.869 -0.507 1.00 87.88 98 ALA A C 1
ATOM 690 O O . ALA A 1 98 ? -8.126 -7.176 -0.209 1.00 87.88 98 ALA A O 1
ATOM 691 N N . HIS A 1 99 ? -5.937 -7.139 0.292 1.00 83.50 99 HIS A N 1
ATOM 692 C CA . HIS A 1 99 ? -6.026 -7.823 1.577 1.00 83.50 99 HIS A CA 1
ATOM 693 C C . HIS A 1 99 ? -6.932 -7.114 2.604 1.00 83.50 99 HIS A C 1
ATOM 695 O O . HIS A 1 99 ? -7.575 -7.787 3.415 1.00 83.50 99 HIS A O 1
ATOM 701 N N . PHE A 1 100 ? -7.049 -5.781 2.554 1.00 80.12 100 PHE A N 1
ATOM 702 C CA . PHE A 1 100 ? -7.915 -5.029 3.468 1.00 80.12 100 PHE A CA 1
ATOM 703 C C . PHE A 1 100 ? -9.413 -5.159 3.140 1.00 80.12 100 PHE A C 1
ATOM 705 O O . PHE A 1 100 ? -10.249 -4.947 4.021 1.00 80.12 100 PHE A O 1
ATOM 712 N N . LEU A 1 101 ? -9.795 -5.543 1.914 1.00 80.56 101 LEU A N 1
ATOM 713 C CA . LEU A 1 101 ? -11.208 -5.667 1.523 1.00 80.56 101 LEU A CA 1
ATOM 714 C C . LEU A 1 101 ? -11.967 -6.791 2.258 1.00 80.56 101 LEU A C 1
ATOM 716 O O . LEU A 1 101 ? -13.101 -6.553 2.686 1.00 80.56 101 LEU A O 1
ATOM 720 N N . PRO A 1 102 ? -11.402 -7.999 2.459 1.00 73.88 102 PRO A N 1
ATOM 721 C CA . PRO A 1 102 ? -11.986 -9.003 3.348 1.00 73.88 102 PRO A CA 1
ATOM 722 C C . PRO A 1 102 ? -12.250 -8.477 4.764 1.00 73.88 102 PRO A C 1
ATOM 724 O O . PRO A 1 102 ? -13.290 -8.778 5.344 1.00 73.88 102 PRO A O 1
ATOM 727 N N . PHE A 1 103 ? -11.352 -7.648 5.305 1.00 69.31 103 PHE A N 1
ATOM 728 C CA . PHE A 1 103 ? -11.515 -7.048 6.631 1.00 69.31 103 PHE A CA 1
ATOM 729 C C . PHE A 1 103 ? -12.574 -5.963 6.675 1.00 69.31 103 PHE A C 1
ATOM 731 O O . PHE A 1 103 ? -13.355 -5.924 7.622 1.00 69.31 103 PHE A O 1
ATOM 738 N N . ALA A 1 104 ? -12.663 -5.135 5.639 1.00 73.50 104 ALA A N 1
ATOM 739 C CA . ALA A 1 104 ? -13.761 -4.190 5.497 1.00 73.50 104 ALA A CA 1
ATOM 740 C C . ALA A 1 104 ? -15.126 -4.890 5.576 1.00 73.50 104 ALA A C 1
ATOM 742 O O . ALA A 1 104 ? -16.020 -4.423 6.279 1.00 73.50 104 ALA A O 1
ATOM 743 N N . ARG A 1 105 ? -15.262 -6.047 4.913 1.00 73.12 105 ARG A N 1
ATOM 744 C CA . ARG A 1 105 ? -16.485 -6.861 4.956 1.00 73.12 105 ARG A CA 1
ATOM 745 C C . ARG A 1 105 ? -16.701 -7.541 6.308 1.00 73.12 105 ARG A C 1
ATOM 747 O O . ARG A 1 105 ? -17.817 -7.537 6.808 1.00 73.12 105 ARG A O 1
ATOM 754 N N . ALA A 1 106 ? -15.654 -8.114 6.900 1.00 70.38 106 ALA A N 1
ATOM 755 C CA . ALA A 1 106 ? -15.759 -8.884 8.141 1.00 70.38 106 ALA A CA 1
ATOM 756 C C . ALA A 1 106 ? -15.957 -8.022 9.400 1.00 70.38 106 ALA A C 1
ATOM 758 O O . ALA A 1 106 ? -16.590 -8.477 10.348 1.00 70.38 106 ALA A O 1
ATOM 759 N N . PHE A 1 107 ? -15.417 -6.800 9.420 1.00 69.75 107 PHE A N 1
ATOM 760 C CA . PHE A 1 107 ? -15.440 -5.915 10.589 1.00 69.75 107 PHE A CA 1
ATOM 761 C C . PHE A 1 107 ? -16.346 -4.688 10.418 1.00 69.75 107 PHE A C 1
ATOM 763 O O . PHE A 1 107 ? -16.463 -3.899 11.350 1.00 69.75 107 PHE A O 1
ATOM 770 N N . GLY A 1 108 ? -16.950 -4.486 9.239 1.00 67.06 108 GLY A N 1
ATOM 771 C CA . GLY A 1 108 ? -17.833 -3.344 8.965 1.00 67.06 108 GLY A CA 1
ATOM 772 C C . GLY A 1 108 ? -17.156 -1.976 9.109 1.00 67.06 108 GLY A C 1
ATOM 773 O O . GLY A 1 108 ? -17.832 -0.960 9.243 1.00 67.06 108 GLY A O 1
ATOM 774 N N . ALA A 1 109 ? -15.820 -1.931 9.116 1.00 72.69 109 ALA A N 1
ATOM 775 C CA . ALA A 1 109 ? -15.066 -0.724 9.413 1.00 72.69 109 ALA A CA 1
ATOM 776 C C . ALA A 1 109 ? -14.722 0.028 8.110 1.00 72.69 109 ALA A C 1
ATOM 778 O O . ALA A 1 109 ? -13.883 -0.443 7.333 1.00 72.69 109 ALA A O 1
ATOM 779 N N . PRO A 1 110 ? -15.300 1.223 7.864 1.00 78.06 110 PRO A N 1
ATOM 780 C CA . PRO A 1 110 ? -15.133 1.953 6.602 1.00 78.06 110 PRO A CA 1
ATOM 781 C C . PRO A 1 110 ? -13.689 2.406 6.350 1.00 78.06 110 PRO A C 1
ATOM 783 O O . PRO A 1 110 ? -13.315 2.679 5.210 1.00 78.06 110 PRO A O 1
ATOM 786 N N . VAL A 1 111 ? -12.860 2.458 7.399 1.00 78.38 111 VAL A N 1
ATOM 787 C CA . VAL A 1 111 ? -11.424 2.739 7.287 1.00 78.38 111 VAL A CA 1
ATOM 788 C C . VAL A 1 111 ? -10.704 1.699 6.426 1.00 78.38 111 VAL A C 1
ATOM 790 O O . VAL A 1 111 ? -9.886 2.081 5.593 1.00 78.38 111 VAL A O 1
ATOM 793 N N . PHE A 1 112 ? -11.053 0.412 6.540 1.00 79.06 112 PHE A N 1
ATOM 794 C CA . PHE A 1 112 ? -10.426 -0.644 5.742 1.00 79.06 112 PHE A CA 1
ATOM 795 C C . PHE A 1 112 ? -10.852 -0.579 4.276 1.00 79.06 112 PHE A C 1
ATOM 797 O O . PHE A 1 112 ? -10.021 -0.805 3.403 1.00 79.06 112 PHE A O 1
ATOM 804 N N . THR A 1 113 ? -12.101 -0.198 3.984 1.00 84.62 113 THR A N 1
ATOM 805 C CA . THR A 1 113 ? -12.561 -0.006 2.599 1.00 84.62 113 THR A CA 1
ATOM 806 C C . THR A 1 113 ? -11.825 1.146 1.928 1.00 84.62 113 THR A C 1
ATOM 808 O O . THR A 1 113 ? -11.358 1.004 0.802 1.00 84.62 113 THR A O 1
ATOM 811 N N . ARG A 1 114 ? -11.699 2.288 2.620 1.00 87.56 114 ARG A N 1
ATOM 812 C CA . ARG A 1 114 ? -11.032 3.483 2.081 1.00 87.56 114 ARG A CA 1
ATOM 813 C C . ARG A 1 114 ? -9.541 3.244 1.874 1.00 87.56 114 ARG A C 1
ATOM 815 O O . ARG A 1 114 ? -9.026 3.531 0.801 1.00 87.56 114 ARG A O 1
ATOM 822 N N . LEU A 1 115 ? -8.867 2.694 2.883 1.00 84.00 115 LEU A N 1
ATOM 823 C CA . LEU A 1 115 ? -7.433 2.423 2.830 1.00 84.00 115 LEU A CA 1
ATOM 824 C C . LEU A 1 115 ? -7.104 1.318 1.821 1.00 84.00 115 LEU A C 1
ATOM 826 O O . LEU A 1 115 ? -6.209 1.492 1.002 1.00 84.00 115 LEU A O 1
ATOM 830 N N . GLY A 1 116 ? -7.864 0.220 1.834 1.00 85.38 116 GLY A N 1
ATOM 831 C CA . GLY A 1 116 ? -7.719 -0.861 0.863 1.00 85.38 116 GLY A CA 1
ATOM 832 C C . GLY A 1 116 ? -7.952 -0.382 -0.566 1.00 85.38 116 GLY A C 1
ATOM 833 O O . GLY A 1 116 ? -7.126 -0.640 -1.433 1.00 85.38 116 GLY A O 1
ATOM 834 N N . GLY A 1 117 ? -9.020 0.388 -0.800 1.00 89.25 117 GLY A N 1
ATOM 835 C CA . GLY A 1 117 ? -9.308 0.984 -2.106 1.00 89.25 117 GLY A CA 1
ATOM 836 C C . GLY A 1 117 ? -8.202 1.925 -2.585 1.00 89.25 117 GLY A C 1
ATOM 837 O O . GLY A 1 117 ? -7.759 1.807 -3.722 1.00 89.25 117 GLY A O 1
ATOM 838 N N . LEU A 1 118 ? -7.700 2.804 -1.711 1.00 91.75 118 LEU A N 1
ATOM 839 C CA . LEU A 1 118 ? -6.583 3.696 -2.031 1.00 91.75 118 LEU A CA 1
ATOM 840 C C . LEU A 1 118 ? -5.329 2.913 -2.434 1.00 91.75 118 LEU A C 1
ATOM 842 O O . LEU A 1 118 ? -4.726 3.214 -3.457 1.00 91.75 118 LEU A O 1
ATOM 846 N N . LEU A 1 119 ? -4.954 1.892 -1.662 1.00 87.88 119 LEU A N 1
ATOM 847 C CA . LEU A 1 119 ? -3.780 1.067 -1.952 1.00 87.88 119 LEU A CA 1
ATOM 848 C C . LEU A 1 119 ? -3.951 0.243 -3.233 1.00 87.88 119 LEU A C 1
ATOM 850 O O . LEU A 1 119 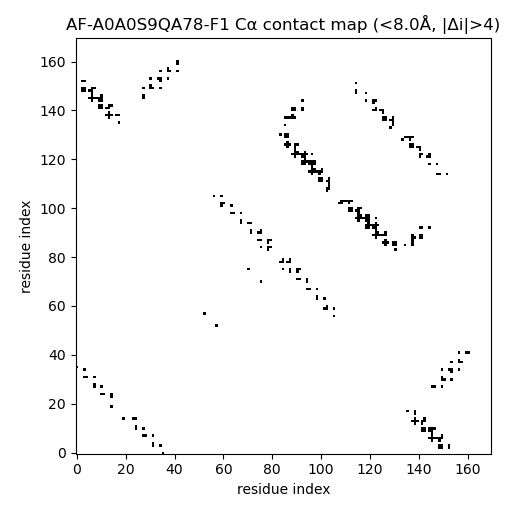? -3.000 0.116 -3.997 1.00 87.88 119 LEU A O 1
ATOM 854 N N . VAL A 1 120 ? -5.156 -0.261 -3.513 1.00 93.62 120 VAL A N 1
ATOM 855 C CA . VAL A 1 120 ? -5.456 -0.932 -4.787 1.00 93.62 120 VAL A CA 1
ATOM 856 C C . VAL A 1 120 ? -5.292 0.034 -5.961 1.00 93.62 120 VAL A C 1
ATOM 858 O O . VAL A 1 120 ? -4.667 -0.321 -6.954 1.00 93.62 120 VAL A O 1
ATOM 861 N N . LEU A 1 121 ? -5.802 1.263 -5.847 1.00 95.62 121 LEU A N 1
ATOM 862 C CA . LEU A 1 121 ? -5.660 2.272 -6.898 1.0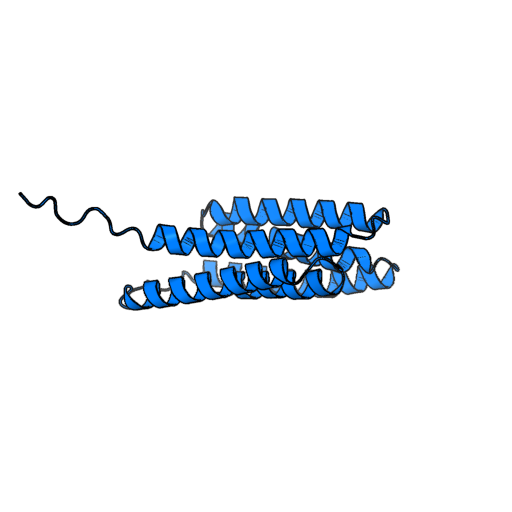0 95.62 121 LEU A CA 1
ATOM 863 C C . LEU A 1 121 ? -4.196 2.676 -7.106 1.00 95.62 121 LEU A C 1
ATOM 865 O O . LEU A 1 121 ? -3.731 2.693 -8.240 1.00 95.62 121 LEU A O 1
ATOM 869 N N . VAL A 1 122 ? -3.461 2.952 -6.026 1.00 92.25 122 VAL A N 1
ATOM 870 C CA . VAL A 1 122 ? -2.040 3.334 -6.081 1.00 92.25 122 VAL A CA 1
ATOM 871 C C . VAL A 1 122 ? -1.187 2.199 -6.647 1.00 92.25 122 VAL A C 1
ATOM 873 O O . VAL A 1 122 ? -0.392 2.427 -7.554 1.00 92.25 122 VAL A O 1
ATOM 876 N N . GLY A 1 123 ? -1.367 0.973 -6.151 1.00 90.81 123 GLY A N 1
ATOM 877 C CA . GLY A 1 123 ? -0.633 -0.198 -6.629 1.00 90.81 123 GLY A CA 1
ATOM 878 C C . GLY A 1 123 ? -0.966 -0.540 -8.080 1.00 90.81 123 GLY A C 1
ATOM 879 O O . GLY A 1 123 ? -0.065 -0.799 -8.869 1.00 90.81 123 GLY A O 1
ATOM 880 N N . GLY A 1 124 ? -2.244 -0.473 -8.463 1.00 94.81 124 GLY A N 1
ATOM 881 C CA . GLY A 1 124 ? -2.685 -0.717 -9.837 1.00 94.81 124 GLY A CA 1
ATOM 882 C C . GLY A 1 124 ? -2.161 0.330 -10.817 1.00 94.81 124 GLY A C 1
ATOM 883 O O . GLY A 1 124 ? -1.582 -0.026 -11.840 1.00 94.81 124 GLY A O 1
ATOM 884 N N . ALA A 1 125 ? -2.297 1.618 -10.489 1.00 95.19 125 ALA A N 1
ATOM 885 C CA . ALA A 1 125 ? -1.771 2.703 -11.314 1.00 95.19 125 ALA A CA 1
ATOM 886 C C . ALA A 1 125 ? -0.240 2.639 -11.427 1.00 95.19 125 ALA A C 1
ATOM 888 O O . ALA A 1 125 ? 0.297 2.782 -12.523 1.00 95.19 125 ALA A O 1
ATOM 889 N N . GLY A 1 126 ? 0.455 2.359 -10.319 1.00 92.31 126 GLY A N 1
ATOM 890 C CA . GLY A 1 126 ? 1.902 2.157 -10.307 1.00 92.31 126 GLY A CA 1
ATOM 891 C C . GLY A 1 126 ? 2.340 0.968 -11.161 1.00 92.31 126 GLY A C 1
ATOM 892 O O . GLY A 1 126 ? 3.322 1.078 -11.884 1.00 92.31 126 GLY A O 1
ATOM 893 N N . ALA A 1 127 ? 1.597 -0.143 -11.129 1.00 92.19 127 ALA A N 1
ATOM 894 C CA . ALA A 1 127 ? 1.894 -1.337 -11.919 1.00 92.19 127 ALA A CA 1
ATOM 895 C C . ALA A 1 127 ? 1.731 -1.071 -13.418 1.00 92.19 127 ALA A C 1
ATOM 897 O O . ALA A 1 127 ? 2.606 -1.426 -14.203 1.00 92.19 127 ALA A O 1
ATOM 898 N N . VAL A 1 128 ? 0.641 -0.398 -13.807 1.00 95.94 128 VAL A N 1
ATOM 899 C CA . VAL A 1 128 ? 0.407 0.006 -15.200 1.00 95.94 128 VAL A CA 1
ATOM 900 C C . VAL A 1 128 ? 1.501 0.964 -15.667 1.00 95.94 128 VAL A C 1
ATOM 902 O O . VAL A 1 128 ? 2.107 0.729 -16.705 1.00 95.94 128 VAL A O 1
ATOM 905 N N . ALA A 1 129 ? 1.804 2.010 -14.897 1.00 94.00 129 ALA A N 1
ATOM 906 C CA . ALA A 1 129 ? 2.831 2.980 -15.266 1.00 94.00 129 ALA A CA 1
ATOM 907 C C . ALA A 1 129 ? 4.233 2.346 -15.355 1.00 94.00 129 ALA A C 1
ATOM 909 O O . ALA A 1 129 ? 4.958 2.609 -16.312 1.00 94.00 129 ALA A O 1
ATOM 910 N N . ALA A 1 130 ? 4.595 1.464 -14.418 1.00 91.50 130 ALA A N 1
ATOM 911 C CA . ALA A 1 130 ? 5.859 0.729 -14.455 1.00 91.50 130 ALA A CA 1
ATOM 912 C C . ALA A 1 130 ? 5.945 -0.207 -15.672 1.00 91.50 130 ALA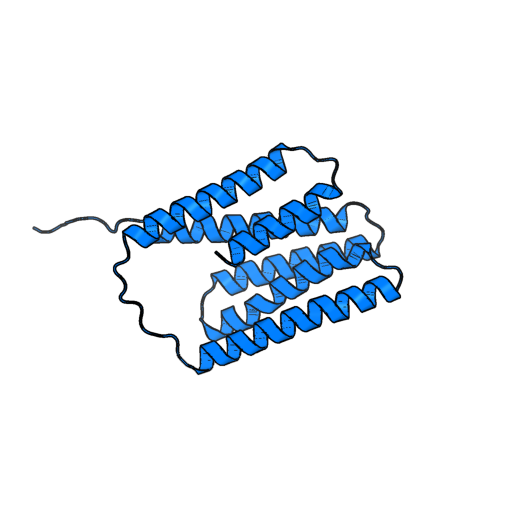 A C 1
ATOM 914 O O . ALA A 1 130 ? 6.965 -0.226 -16.353 1.00 91.50 130 ALA A O 1
ATOM 915 N N . GLY A 1 131 ? 4.862 -0.922 -15.999 1.00 91.06 131 GLY A N 1
ATOM 916 C CA . GLY A 1 131 ? 4.790 -1.770 -17.196 1.00 91.06 131 GLY A CA 1
ATOM 917 C C . GLY A 1 131 ? 4.864 -0.989 -18.514 1.00 91.06 131 GLY A C 1
ATOM 918 O O . GLY A 1 131 ? 5.265 -1.541 -19.533 1.00 91.06 131 GLY A O 1
ATOM 919 N N . LEU A 1 132 ? 4.529 0.304 -18.493 1.00 94.62 132 LEU A N 1
ATOM 920 C CA . LEU A 1 132 ? 4.706 1.231 -19.616 1.00 94.62 132 LEU A CA 1
ATOM 921 C C . LEU A 1 132 ? 6.097 1.896 -19.644 1.00 94.62 132 LEU A C 1
ATOM 923 O O . LEU A 1 132 ? 6.339 2.757 -20.488 1.00 94.62 132 LEU A O 1
ATOM 927 N N . GLY A 1 133 ? 7.009 1.524 -18.739 1.00 90.38 133 GLY A N 1
ATOM 928 C CA . GLY A 1 133 ? 8.380 2.039 -18.700 1.00 90.38 133 GLY A CA 1
ATOM 929 C C . GLY A 1 133 ? 8.550 3.386 -17.987 1.00 90.38 133 GLY A C 1
ATOM 930 O O . GLY A 1 133 ? 9.579 4.038 -18.152 1.00 90.38 133 GLY A O 1
ATOM 931 N N . VAL A 1 134 ? 7.573 3.831 -17.189 1.00 91.06 134 VAL A N 1
ATOM 932 C CA . VAL A 1 134 ? 7.719 5.046 -16.368 1.00 91.06 134 VAL A CA 1
ATOM 933 C C . VAL A 1 134 ? 8.668 4.755 -15.200 1.00 91.06 134 VAL A C 1
ATOM 935 O O . VAL A 1 134 ? 8.285 4.085 -14.241 1.00 91.06 134 VAL A O 1
ATOM 938 N N . GLY A 1 135 ? 9.896 5.281 -15.272 1.00 83.19 135 GLY A N 1
ATOM 939 C CA . GLY A 1 135 ? 10.999 4.924 -14.365 1.00 83.19 135 GLY A CA 1
ATOM 940 C C . GLY A 1 135 ? 10.696 5.070 -12.869 1.00 83.19 135 GLY A C 1
ATOM 941 O O . GLY A 1 135 ? 11.011 4.175 -12.091 1.00 83.19 135 GLY A O 1
ATOM 942 N N . ASP A 1 136 ? 10.007 6.140 -12.465 1.00 86.19 136 ASP A N 1
ATOM 943 C CA . ASP A 1 136 ? 9.727 6.418 -11.046 1.00 86.19 136 ASP A CA 1
ATOM 944 C C . ASP A 1 136 ? 8.397 5.829 -10.540 1.00 86.19 136 ASP A C 1
ATOM 946 O O . ASP A 1 136 ? 8.029 6.016 -9.378 1.00 86.19 136 ASP A O 1
ATOM 950 N N . ALA A 1 137 ? 7.640 5.110 -11.376 1.00 87.88 137 ALA A N 1
ATOM 951 C CA . ALA A 1 137 ? 6.301 4.639 -11.012 1.00 87.88 137 ALA A CA 1
ATOM 952 C C . ALA A 1 137 ? 6.305 3.702 -9.795 1.00 87.88 137 ALA A C 1
ATOM 954 O O . ALA A 1 137 ? 5.462 3.822 -8.900 1.00 87.88 137 ALA A O 1
ATOM 955 N N . ALA A 1 138 ? 7.271 2.785 -9.749 1.00 82.88 138 ALA A N 1
ATOM 956 C CA . ALA A 1 138 ? 7.412 1.811 -8.678 1.00 82.88 138 ALA A CA 1
ATOM 957 C C . ALA A 1 138 ? 7.690 2.453 -7.308 1.00 82.88 138 ALA A C 1
ATOM 959 O O . ALA A 1 138 ? 6.911 2.223 -6.371 1.00 82.88 138 ALA A O 1
ATOM 960 N N . PRO A 1 139 ? 8.735 3.286 -7.156 1.00 82.75 139 PRO A N 1
ATOM 961 C CA . PRO A 1 139 ? 9.012 3.906 -5.871 1.00 82.75 139 PRO A CA 1
ATOM 962 C C . PRO A 1 139 ? 7.961 4.959 -5.486 1.00 82.75 139 PRO A C 1
ATOM 964 O O . PRO A 1 139 ? 7.612 5.053 -4.308 1.00 82.75 139 PRO A O 1
ATOM 967 N N . VAL A 1 140 ? 7.359 5.687 -6.436 1.00 85.25 140 VAL A N 1
ATOM 968 C CA . VAL A 1 140 ? 6.238 6.599 -6.132 1.00 85.25 140 VAL A CA 1
ATOM 969 C C . VAL A 1 140 ? 5.049 5.832 -5.545 1.00 85.25 140 VAL A C 1
ATOM 971 O O . VAL A 1 140 ? 4.494 6.249 -4.526 1.00 85.25 140 VAL A O 1
ATOM 974 N N . ALA A 1 141 ? 4.686 4.683 -6.122 1.00 84.19 141 ALA A N 1
ATOM 975 C CA . ALA A 1 141 ? 3.607 3.849 -5.597 1.00 84.19 141 ALA A CA 1
ATOM 976 C C . ALA A 1 141 ? 3.902 3.348 -4.173 1.00 84.19 141 ALA A C 1
ATOM 978 O O . ALA A 1 141 ? 3.040 3.436 -3.294 1.00 84.19 141 ALA A O 1
ATOM 979 N N . GLY A 1 142 ? 5.128 2.875 -3.920 1.00 79.44 142 GLY A N 1
ATOM 980 C CA . GLY A 1 142 ? 5.560 2.447 -2.587 1.00 79.44 142 GLY A CA 1
ATOM 981 C C . GLY A 1 142 ? 5.523 3.582 -1.559 1.00 79.44 142 GLY A C 1
ATOM 982 O O . GLY A 1 142 ? 5.007 3.407 -0.454 1.00 79.44 142 GLY A O 1
ATOM 983 N N . LEU A 1 143 ? 5.990 4.774 -1.928 1.00 82.19 143 LEU A N 1
ATOM 984 C CA . LEU A 1 143 ? 5.970 5.943 -1.055 1.00 82.19 143 LEU A CA 1
ATOM 985 C C . LEU A 1 143 ? 4.539 6.362 -0.687 1.00 82.19 143 LEU A C 1
ATOM 987 O O . LEU A 1 143 ? 4.230 6.530 0.495 1.00 82.19 143 LEU A O 1
ATOM 991 N N . LEU A 1 144 ? 3.660 6.506 -1.684 1.00 86.00 144 LEU A N 1
ATOM 992 C CA . LEU A 1 144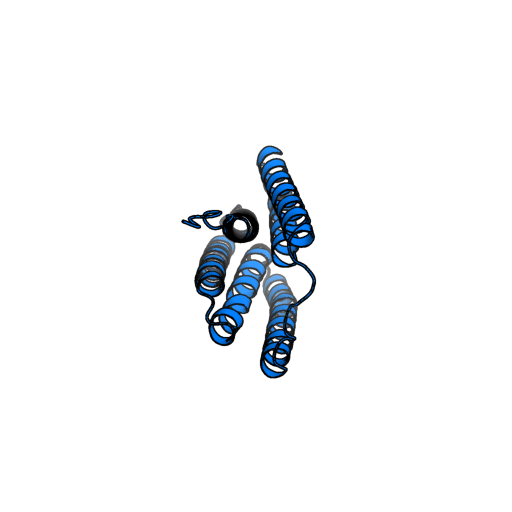 ? 2.258 6.877 -1.474 1.00 86.00 144 LEU A CA 1
ATOM 993 C C . LEU A 1 144 ? 1.540 5.859 -0.581 1.00 86.00 144 LEU A C 1
ATOM 995 O O . LEU A 1 144 ? 0.804 6.242 0.331 1.00 86.00 144 LEU A O 1
ATOM 999 N N . ALA A 1 145 ? 1.799 4.567 -0.795 1.00 81.62 145 ALA A N 1
ATOM 1000 C CA . ALA A 1 145 ? 1.265 3.497 0.037 1.00 81.62 145 ALA A CA 1
ATOM 1001 C C . ALA A 1 145 ? 1.744 3.591 1.491 1.00 81.62 145 ALA A C 1
ATOM 1003 O O . ALA A 1 145 ? 0.939 3.512 2.424 1.00 81.62 145 ALA A O 1
ATOM 1004 N N . GLY A 1 146 ? 3.046 3.803 1.692 1.00 75.75 146 GLY A N 1
ATOM 1005 C CA . GLY A 1 146 ? 3.642 3.942 3.016 1.00 75.75 146 GLY A CA 1
ATOM 1006 C C . GLY A 1 146 ? 3.084 5.134 3.796 1.00 75.75 146 GLY A C 1
ATOM 1007 O O . GLY A 1 146 ? 2.681 4.986 4.953 1.00 75.75 146 GLY A O 1
ATOM 1008 N N . LEU A 1 147 ? 2.971 6.294 3.143 1.00 81.69 147 LEU A N 1
ATOM 1009 C CA . LEU A 1 147 ? 2.379 7.499 3.728 1.00 81.69 147 LEU A CA 1
ATOM 1010 C C . LEU A 1 147 ? 0.900 7.299 4.081 1.00 81.69 147 LEU A C 1
ATOM 1012 O O . LEU A 1 147 ? 0.481 7.675 5.175 1.00 81.69 147 LEU A O 1
ATOM 1016 N N . ALA A 1 148 ? 0.121 6.660 3.205 1.00 83.19 148 ALA A N 1
ATOM 1017 C CA . ALA A 1 148 ? -1.287 6.367 3.461 1.00 83.19 148 ALA A CA 1
ATOM 1018 C C . ALA A 1 148 ? -1.480 5.463 4.692 1.00 83.19 148 ALA A C 1
ATOM 1020 O O . ALA A 1 148 ? -2.317 5.746 5.555 1.00 83.19 148 ALA A O 1
ATOM 1021 N N . LEU A 1 149 ? -0.677 4.399 4.808 1.00 77.94 149 LEU A N 1
ATOM 1022 C CA . LEU A 1 149 ? -0.702 3.488 5.955 1.00 77.94 149 LEU A CA 1
ATOM 1023 C C . LEU A 1 149 ? -0.353 4.218 7.257 1.00 77.94 149 LEU A C 1
ATOM 1025 O O . LEU A 1 149 ? -1.089 4.102 8.240 1.00 77.94 149 LEU A O 1
ATOM 1029 N N . LEU A 1 150 ? 0.720 5.010 7.259 1.00 76.94 150 LEU A N 1
ATOM 1030 C CA . LEU A 1 150 ? 1.158 5.763 8.433 1.00 76.94 150 LEU A CA 1
ATOM 1031 C C . LEU A 1 150 ? 0.130 6.827 8.854 1.00 76.94 150 LEU A C 1
ATOM 1033 O O . LEU A 1 150 ? -0.249 6.884 10.025 1.00 76.94 150 LEU A O 1
ATOM 1037 N N . ALA A 1 151 ? -0.388 7.616 7.910 1.00 80.25 151 ALA A N 1
ATOM 1038 C CA . ALA A 1 151 ? -1.394 8.643 8.182 1.00 80.25 151 ALA A CA 1
ATOM 1039 C C . ALA A 1 151 ? -2.697 8.043 8.731 1.00 80.25 151 ALA A C 1
ATOM 1041 O O . ALA A 1 151 ? -3.289 8.587 9.668 1.00 80.25 151 ALA A O 1
ATOM 1042 N N . SER A 1 152 ? -3.128 6.894 8.197 1.00 79.00 152 SER A N 1
ATOM 1043 C CA . SER A 1 152 ? -4.318 6.197 8.694 1.00 79.00 152 SER A CA 1
ATOM 1044 C C . SER A 1 152 ? -4.149 5.737 10.146 1.00 79.00 152 SER A C 1
ATOM 1046 O O . SER A 1 152 ? -5.070 5.893 10.950 1.00 79.00 152 SER A O 1
ATOM 1048 N N . CYS A 1 153 ? -2.956 5.244 10.503 1.00 75.62 153 CYS A N 1
ATOM 1049 C CA . CYS A 1 153 ? -2.645 4.803 11.857 1.00 75.62 153 CYS A CA 1
ATOM 1050 C C . CYS A 1 153 ? -2.617 5.990 12.828 1.00 75.62 153 CYS A C 1
ATOM 1052 O O . CYS A 1 153 ? -3.261 5.929 13.871 1.00 75.62 153 CYS A O 1
ATOM 1054 N N . LEU A 1 154 ? -1.945 7.086 12.464 1.00 76.56 154 LEU A N 1
ATOM 1055 C CA . LEU A 1 154 ? -1.912 8.303 13.277 1.00 76.56 154 LEU A CA 1
ATOM 1056 C C . LEU A 1 154 ? -3.323 8.859 13.516 1.00 76.56 154 LEU A C 1
ATOM 1058 O O . LEU A 1 154 ? -3.691 9.154 14.649 1.00 76.56 154 LEU A O 1
ATOM 1062 N N . THR A 1 155 ? -4.146 8.934 12.467 1.00 79.06 155 THR A N 1
ATOM 1063 C CA . THR A 1 155 ? -5.525 9.441 12.568 1.00 79.06 155 THR A CA 1
ATOM 1064 C C . THR A 1 155 ? -6.380 8.582 13.504 1.00 79.06 155 THR A C 1
ATOM 1066 O O . THR A 1 155 ? -7.201 9.113 14.252 1.00 79.06 155 THR A O 1
ATOM 1069 N N . ALA A 1 156 ? -6.203 7.258 13.470 1.00 74.75 156 ALA A N 1
ATOM 1070 C CA . ALA A 1 156 ? -6.927 6.338 14.342 1.00 74.75 156 ALA A CA 1
ATOM 1071 C C . ALA A 1 156 ? -6.535 6.504 15.819 1.00 74.75 156 ALA A C 1
ATOM 1073 O O . ALA A 1 156 ? -7.412 6.488 16.680 1.00 74.75 156 ALA A O 1
ATOM 1074 N N . GLU A 1 157 ? -5.247 6.703 16.111 1.00 71.69 157 GLU A N 1
ATOM 1075 C CA . GLU A 1 157 ? -4.777 6.921 17.483 1.00 71.69 157 GLU A CA 1
ATOM 1076 C C . GLU A 1 157 ? -5.230 8.284 18.034 1.00 71.69 157 GLU A C 1
ATOM 1078 O O . GLU A 1 157 ? -5.701 8.346 19.166 1.00 71.69 157 GLU A O 1
ATOM 1083 N N . VAL A 1 158 ? -5.181 9.353 17.224 1.00 73.62 158 VAL A N 1
ATOM 1084 C CA . VAL A 1 158 ? -5.651 10.699 17.616 1.00 73.62 158 VAL A CA 1
ATOM 1085 C C . VAL A 1 158 ? -7.144 10.687 17.949 1.00 73.62 158 VAL A C 1
ATOM 1087 O O . VAL A 1 158 ? -7.538 11.111 19.029 1.00 73.62 158 VAL A O 1
ATOM 1090 N N . ARG A 1 159 ? -7.982 10.121 17.070 1.00 74.00 159 ARG A N 1
ATOM 1091 C CA . ARG A 1 159 ? -9.437 10.017 17.305 1.00 74.00 159 ARG A CA 1
ATOM 1092 C C . ARG A 1 159 ? -9.798 9.069 18.445 1.00 74.00 159 ARG A C 1
ATOM 1094 O O . ARG A 1 159 ? -10.868 9.178 19.028 1.00 74.00 159 ARG A O 1
ATOM 1101 N N . GLY A 1 160 ? -8.927 8.110 18.748 1.00 61.19 160 GLY A N 1
ATOM 1102 C CA . GLY A 1 160 ? -9.081 7.223 19.894 1.00 61.19 160 GLY A CA 1
ATOM 1103 C C . GLY A 1 160 ? -8.684 7.859 21.229 1.00 61.19 160 GLY A C 1
ATOM 1104 O O . GLY A 1 160 ? -8.868 7.195 22.251 1.00 61.19 160 GLY A O 1
ATOM 1105 N N . HIS A 1 161 ? -8.119 9.073 21.216 1.00 48.50 161 HIS A N 1
ATOM 1106 C CA . HIS A 1 161 ? -7.624 9.802 22.383 1.00 48.50 161 HIS A CA 1
ATOM 1107 C C . HIS A 1 161 ? -8.471 11.028 22.749 1.00 48.50 161 HIS A C 1
ATOM 1109 O O . HIS A 1 161 ? -8.154 11.651 23.755 1.00 48.50 161 HIS A O 1
ATOM 1115 N N . ASP A 1 162 ? -9.530 11.367 22.000 1.00 45.88 162 ASP A N 1
ATOM 1116 C CA . ASP A 1 162 ? -10.451 12.439 22.400 1.00 45.88 162 ASP A CA 1
ATOM 1117 C C . ASP A 1 162 ? -11.043 12.105 23.783 1.00 45.88 162 ASP A C 1
ATOM 1119 O O . ASP A 1 162 ? -11.812 11.142 23.907 1.00 45.88 162 ASP A O 1
ATOM 1123 N N . PRO A 1 163 ? -10.692 12.855 24.847 1.00 46.19 163 PRO A N 1
ATOM 1124 C CA . PRO A 1 163 ? -11.386 12.725 26.109 1.00 46.19 163 PRO A CA 1
ATOM 1125 C C . PRO A 1 163 ? -12.790 13.274 25.860 1.00 46.19 163 PRO A C 1
ATOM 1127 O O . PRO A 1 163 ? -12.960 14.462 25.584 1.00 46.19 163 PRO A O 1
ATOM 1130 N N . GLY A 1 164 ? -13.804 12.406 25.898 1.00 44.66 164 GLY A N 1
ATOM 1131 C CA . GLY A 1 164 ? -15.195 12.856 25.883 1.00 44.66 164 GLY A CA 1
ATOM 1132 C C . GLY A 1 164 ? -15.397 13.965 26.927 1.00 44.66 164 GLY A C 1
ATOM 1133 O O . GLY A 1 164 ? -14.685 13.962 27.936 1.00 44.66 164 GLY A O 1
ATOM 1134 N N . PRO A 1 165 ? -16.313 14.924 26.691 1.00 46.84 165 PRO A N 1
ATOM 1135 C CA . PRO A 1 165 ? -16.476 16.089 27.553 1.00 46.84 165 PRO A CA 1
ATOM 1136 C C . PRO A 1 165 ? -16.623 15.641 29.008 1.00 46.84 165 PRO A C 1
ATOM 1138 O O . PRO A 1 165 ? -17.599 14.993 29.386 1.00 46.84 165 PRO A O 1
ATOM 1141 N N . ALA A 1 166 ? -15.600 15.936 29.806 1.00 52.50 166 ALA A N 1
ATOM 1142 C CA . ALA A 1 166 ? -15.591 15.637 31.221 1.00 52.50 166 ALA A CA 1
ATOM 1143 C C . ALA A 1 166 ? -16.680 16.475 31.903 1.00 52.50 166 ALA A C 1
ATOM 1145 O O . ALA A 1 166 ? -16.631 17.700 31.865 1.00 52.50 166 ALA A O 1
ATOM 1146 N N . GLY A 1 167 ? -17.644 15.798 32.528 1.00 45.84 167 GLY A N 1
ATOM 1147 C CA . GLY A 1 167 ? -18.415 16.330 33.650 1.00 45.84 167 GLY A CA 1
ATOM 1148 C C . GLY A 1 167 ? -19.303 17.542 33.367 1.00 45.84 167 GLY A C 1
ATOM 1149 O O . GLY A 1 167 ? -19.049 18.620 33.887 1.00 45.84 167 GLY A O 1
ATOM 1150 N N . ALA A 1 168 ? -20.428 17.334 32.684 1.00 44.91 168 ALA A N 1
ATOM 1151 C CA . ALA A 1 168 ? -21.651 18.065 33.021 1.00 44.91 168 ALA A CA 1
ATOM 1152 C C . ALA A 1 168 ? -22.430 17.232 34.053 1.00 44.91 168 ALA A C 1
ATOM 1154 O O . ALA A 1 168 ? -23.425 16.590 33.728 1.00 44.91 168 ALA A O 1
ATOM 1155 N N . ALA A 1 169 ? -21.908 17.161 35.278 1.00 45.72 169 ALA A N 1
ATOM 1156 C CA . ALA A 1 169 ? -22.674 16.711 36.434 1.00 45.72 169 ALA A CA 1
ATOM 1157 C C . ALA A 1 169 ? -23.145 17.971 37.167 1.00 45.72 169 ALA A C 1
ATOM 1159 O O . ALA A 1 169 ? -22.370 18.608 37.878 1.00 45.72 169 ALA A O 1
ATOM 1160 N N . THR A 1 170 ? -24.383 18.360 36.873 1.00 48.50 170 THR A N 1
ATOM 1161 C CA . THR A 1 170 ? -25.227 19.203 37.729 1.00 48.50 170 THR A CA 1
ATOM 1162 C C . THR A 1 170 ? -25.669 18.424 38.954 1.00 48.50 170 THR A C 1
ATOM 1164 O O . THR A 1 170 ? -26.017 17.235 38.756 1.00 48.50 170 THR A O 1
#

Radius of gyration: 18.24 Å; Cα contacts (8 Å, |Δi|>4): 201; chains: 1; bounding box: 42×37×57 Å